Protein AF-A0A8S2Y7B5-F1 (afdb_monomer_lite)

InterPro domains:
  IPR000547 Clathrin, heavy chain/VPS, 7-fold repeat [PS50236] (1-105)
  IPR011990 Tetratricopeptide-like helical domain superfamily [G3DSA:1.25.40.10] (1-67)
  IPR0160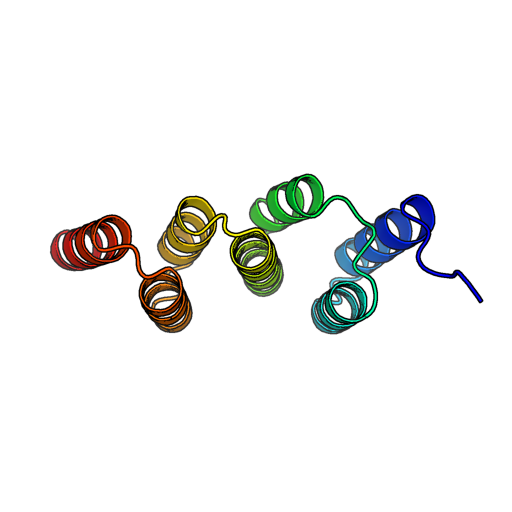24 Armadillo-type fold [SSF48371] (1-61)
  IPR055358 Clathrin heavy-chain repeat [PF00637] (4-104)

Sequence (105 aa):
QNINNKAINEALNNLLIEEEDYQGLRNSIDAYDNFDNISLAQRLEKHELIEFRRVGAYLYKGNNRWKQAVELTKKDRLYKDSMTYAAESRQVEIAEELIAWFLDE

Organism: NCBI:txid1234261

pLDDT: mean 82.18, std 6.67, range [43.53, 87.69]

Radius of gyration: 14.62 Å; chains: 1; bounding box: 37×26×37 Å

Structure (mmCIF, N/CA/C/O backbone):
data_AF-A0A8S2Y7B5-F1
#
_entry.id   AF-A0A8S2Y7B5-F1
#
loop_
_atom_site.group_PDB
_atom_site.id
_atom_site.type_symbol
_atom_site.label_atom_id
_atom_site.label_alt_id
_atom_site.label_comp_id
_atom_site.label_asym_id
_atom_site.label_entity_id
_atom_site.label_seq_id
_atom_site.pdbx_PDB_ins_code
_atom_site.Cartn_x
_atom_site.Cartn_y
_atom_site.Cartn_z
_atom_site.occupancy
_atom_site.B_iso_or_equiv
_atom_site.auth_seq_id
_atom_site.auth_comp_id
_atom_site.auth_asym_id
_atom_site.auth_atom_id
_atom_site.pdbx_PDB_model_num
ATOM 1 N N . GLN A 1 1 ? 19.814 -16.281 -15.653 1.00 43.53 1 GLN A N 1
ATOM 2 C CA . GLN A 1 1 ? 19.948 -14.872 -16.078 1.00 43.53 1 GLN A CA 1
ATOM 3 C C . GLN A 1 1 ? 19.555 -14.006 -14.890 1.00 43.53 1 GLN A C 1
ATOM 5 O O . GLN A 1 1 ? 18.428 -14.117 -14.433 1.00 43.53 1 GLN A O 1
ATOM 10 N N . ASN A 1 2 ? 20.491 -13.235 -14.331 1.00 49.91 2 ASN A N 1
ATOM 11 C CA . ASN A 1 2 ? 20.241 -12.340 -13.195 1.00 49.91 2 ASN A CA 1
ATOM 12 C C . ASN A 1 2 ? 19.627 -11.033 -13.731 1.00 49.91 2 ASN A C 1
ATOM 14 O O . ASN A 1 2 ? 20.335 -10.058 -13.962 1.00 49.91 2 ASN A O 1
ATOM 18 N N . ILE A 1 3 ? 18.327 -11.071 -14.046 1.00 57.09 3 ILE A N 1
ATOM 19 C CA . I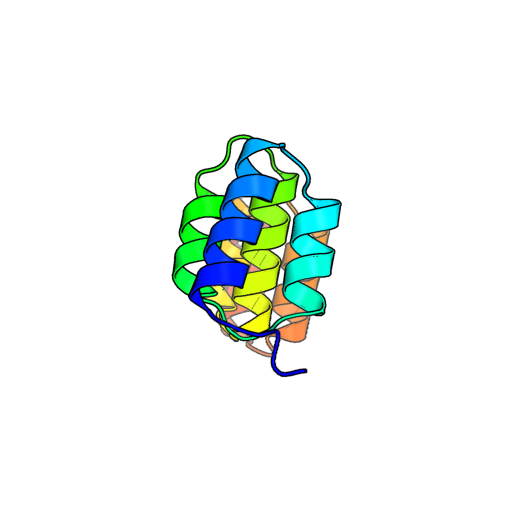LE A 1 3 ? 17.571 -9.957 -14.662 1.00 57.09 3 ILE A CA 1
ATOM 20 C C . ILE A 1 3 ? 17.067 -8.967 -13.597 1.00 57.09 3 ILE A C 1
ATOM 22 O O . ILE A 1 3 ? 16.689 -7.849 -13.918 1.00 57.09 3 ILE A O 1
ATOM 26 N N . ASN A 1 4 ? 17.137 -9.342 -12.318 1.00 61.44 4 ASN A N 1
ATOM 27 C CA . ASN A 1 4 ? 16.667 -8.554 -11.184 1.00 61.44 4 ASN A CA 1
ATOM 28 C C . ASN A 1 4 ? 17.651 -7.419 -10.831 1.00 61.44 4 ASN A C 1
ATOM 30 O O . ASN A 1 4 ? 18.246 -7.392 -9.754 1.00 61.44 4 ASN A O 1
ATOM 34 N N . ASN A 1 5 ? 17.916 -6.529 -11.787 1.00 77.06 5 ASN A N 1
ATOM 35 C CA . ASN A 1 5 ? 18.761 -5.358 -11.599 1.00 77.06 5 ASN A CA 1
ATOM 36 C C . ASN A 1 5 ? 17.891 -4.181 -11.154 1.00 77.06 5 ASN A C 1
ATOM 38 O O . ASN A 1 5 ? 16.977 -3.778 -11.872 1.00 77.06 5 ASN A O 1
ATOM 42 N N . LYS A 1 6 ? 18.234 -3.598 -10.004 1.00 77.88 6 LYS A N 1
ATOM 43 C CA . LYS A 1 6 ? 17.520 -2.475 -9.393 1.00 77.88 6 LYS A CA 1
ATOM 44 C C . LYS A 1 6 ? 17.209 -1.339 -10.364 1.00 77.88 6 LYS A C 1
ATOM 46 O O . LYS A 1 6 ? 16.072 -0.888 -10.416 1.00 77.88 6 LYS A O 1
ATOM 51 N N . ALA A 1 7 ? 18.182 -0.929 -11.177 1.00 78.56 7 ALA A N 1
ATOM 52 C CA . ALA A 1 7 ? 17.987 0.168 -12.125 1.00 78.56 7 ALA A CA 1
ATOM 53 C C . ALA A 1 7 ? 16.980 -0.178 -13.239 1.00 78.56 7 ALA A C 1
ATOM 55 O O . ALA A 1 7 ? 16.244 0.691 -13.697 1.00 78.56 7 ALA A O 1
ATOM 56 N N . ILE A 1 8 ? 16.936 -1.447 -13.663 1.00 82.31 8 ILE A N 1
ATOM 57 C CA . ILE A 1 8 ? 16.008 -1.920 -14.699 1.00 82.31 8 ILE A CA 1
ATOM 58 C C . ILE A 1 8 ? 14.593 -1.986 -14.129 1.00 82.31 8 ILE A C 1
ATOM 60 O O . ILE A 1 8 ? 13.671 -1.477 -14.754 1.00 82.31 8 ILE A O 1
ATOM 64 N N . ASN A 1 9 ? 14.431 -2.544 -12.928 1.00 81.56 9 ASN A N 1
ATOM 65 C CA . ASN A 1 9 ? 13.130 -2.634 -12.268 1.00 81.56 9 ASN A CA 1
ATOM 66 C C . ASN A 1 9 ? 12.564 -1.248 -11.938 1.00 81.56 9 ASN A C 1
ATOM 68 O O . ASN A 1 9 ? 11.381 -1.003 -12.137 1.00 81.56 9 ASN A O 1
ATOM 72 N N . GLU A 1 10 ? 13.398 -0.313 -11.475 1.00 82.19 10 GLU A N 1
ATOM 73 C CA . GLU A 1 10 ? 12.969 1.068 -11.225 1.00 82.19 10 GLU A CA 1
ATOM 74 C C . GLU A 1 10 ? 12.532 1.773 -12.512 1.00 82.19 10 GLU A C 1
ATOM 76 O O . GLU A 1 10 ? 11.481 2.412 -12.528 1.00 82.19 10 GLU A O 1
ATOM 81 N N . ALA A 1 11 ? 13.298 1.639 -13.598 1.00 83.50 11 ALA A N 1
ATOM 82 C CA . ALA A 1 11 ? 12.926 2.206 -14.892 1.00 83.50 11 ALA A CA 1
ATOM 83 C C . ALA A 1 11 ? 11.637 1.577 -15.445 1.00 83.50 11 ALA A C 1
ATOM 85 O O . ALA A 1 11 ? 10.769 2.300 -15.925 1.00 83.50 11 ALA A O 1
ATOM 86 N N . LEU A 1 12 ? 11.488 0.255 -15.322 1.00 84.12 12 LEU A N 1
ATOM 87 C CA . LEU A 1 12 ? 10.298 -0.478 -15.747 1.00 84.12 12 LEU A CA 1
ATOM 88 C C . LEU A 1 12 ? 9.063 -0.050 -14.950 1.00 84.12 12 LEU A C 1
ATOM 90 O O . LEU A 1 12 ? 8.037 0.275 -15.534 1.00 84.12 12 LEU A O 1
ATOM 94 N N . ASN A 1 13 ? 9.171 0.013 -13.624 1.00 82.62 13 ASN A N 1
ATOM 95 C CA . ASN A 1 13 ? 8.072 0.444 -12.766 1.00 82.62 13 ASN A CA 1
ATOM 96 C C . ASN A 1 13 ? 7.681 1.901 -13.050 1.00 82.62 13 ASN A C 1
ATOM 98 O O . ASN A 1 13 ? 6.497 2.218 -13.052 1.00 82.62 13 ASN A O 1
ATOM 102 N N . ASN A 1 14 ? 8.649 2.780 -13.331 1.00 84.06 14 ASN A N 1
ATOM 103 C CA . ASN A 1 14 ? 8.358 4.156 -13.734 1.00 84.06 14 ASN A CA 1
ATOM 104 C C . ASN A 1 14 ? 7.615 4.219 -15.075 1.00 84.06 14 ASN A C 1
ATOM 106 O O . ASN A 1 14 ? 6.645 4.964 -15.172 1.00 84.06 14 ASN A O 1
ATOM 110 N N . LEU A 1 15 ? 8.027 3.423 -16.066 1.00 86.19 15 LEU A N 1
ATOM 111 C CA . LEU A 1 15 ? 7.341 3.345 -17.357 1.00 86.19 15 LEU A CA 1
ATOM 112 C C . LEU A 1 15 ? 5.896 2.859 -17.185 1.00 86.19 15 LEU A C 1
ATOM 114 O O . LEU A 1 15 ? 4.980 3.480 -17.701 1.00 86.19 15 LEU A O 1
ATOM 118 N N . LEU A 1 16 ? 5.679 1.807 -16.390 1.00 84.88 16 LEU A N 1
ATOM 119 C CA . LEU A 1 16 ? 4.344 1.257 -16.122 1.00 84.88 16 LEU A CA 1
ATOM 120 C C . LEU A 1 16 ? 3.433 2.250 -15.384 1.00 84.88 16 LEU A C 1
ATOM 122 O O . LEU A 1 16 ? 2.223 2.247 -15.591 1.00 84.88 16 LEU A O 1
ATOM 126 N N . ILE A 1 17 ? 4.003 3.115 -14.537 1.00 84.19 17 ILE A N 1
ATOM 127 C CA . ILE A 1 17 ? 3.264 4.222 -13.912 1.00 84.19 17 ILE A CA 1
ATOM 128 C C . ILE A 1 17 ? 2.865 5.265 -14.964 1.00 84.19 17 ILE A C 1
ATOM 130 O O . ILE A 1 17 ? 1.726 5.718 -14.951 1.00 84.19 17 ILE A O 1
ATOM 134 N N . GLU A 1 18 ? 3.776 5.639 -15.867 1.00 83.94 18 GLU A N 1
ATOM 135 C CA . GLU A 1 18 ? 3.498 6.595 -16.952 1.00 83.94 18 GLU A CA 1
ATOM 136 C C . GLU A 1 18 ? 2.483 6.059 -17.972 1.00 83.94 18 GLU A C 1
ATOM 138 O O . GLU A 1 18 ? 1.672 6.823 -18.489 1.00 83.94 18 GLU A O 1
ATOM 143 N N . GLU A 1 19 ? 2.497 4.752 -18.233 1.00 86.94 19 GLU A N 1
ATOM 144 C CA . GLU A 1 19 ? 1.543 4.059 -19.109 1.00 86.94 19 GLU A CA 1
ATOM 145 C C . GLU A 1 19 ? 0.207 3.732 -18.419 1.00 86.94 19 GLU A C 1
ATOM 147 O O . GLU A 1 19 ? -0.693 3.174 -19.044 1.00 86.94 19 GLU A O 1
ATOM 152 N N . GLU A 1 20 ? 0.066 4.071 -17.135 1.00 83.25 20 GLU A N 1
ATOM 153 C CA . GLU A 1 20 ? -1.100 3.777 -16.296 1.00 83.25 20 GLU A CA 1
ATOM 154 C C . GLU A 1 20 ? -1.436 2.271 -16.153 1.00 83.25 20 GLU A C 1
ATOM 156 O O . GLU A 1 20 ? -2.539 1.894 -15.740 1.00 83.25 20 GLU A O 1
ATOM 161 N N . ASP A 1 21 ? -0.471 1.385 -16.419 1.00 87.69 21 ASP A N 1
ATOM 162 C CA . ASP A 1 21 ? -0.639 -0.067 -16.320 1.00 87.69 21 ASP A CA 1
ATOM 163 C C . ASP A 1 21 ? -0.365 -0.586 -14.898 1.00 87.69 21 ASP A C 1
ATOM 165 O O . ASP A 1 21 ? 0.717 -1.069 -14.542 1.00 87.69 21 ASP A O 1
ATOM 169 N N . TYR A 1 22 ? -1.401 -0.533 -14.061 1.00 83.81 22 TYR A N 1
ATOM 170 C CA . TYR A 1 22 ? -1.365 -1.069 -12.699 1.00 83.81 22 TYR A CA 1
ATOM 171 C C . TYR A 1 22 ? -1.226 -2.604 -12.646 1.00 83.81 22 TYR A C 1
ATOM 173 O O . TYR A 1 22 ? -0.707 -3.136 -11.659 1.00 83.81 22 TYR A O 1
ATOM 181 N N . GLN A 1 23 ? -1.681 -3.335 -13.673 1.00 84.75 23 GLN A N 1
ATOM 182 C CA . GLN A 1 23 ? -1.597 -4.801 -13.706 1.00 84.75 23 GLN A CA 1
ATOM 183 C C . GLN A 1 23 ? -0.170 -5.241 -14.014 1.00 84.75 23 GLN A C 1
ATOM 185 O O . GLN A 1 23 ? 0.380 -6.093 -13.310 1.00 84.75 23 GLN A O 1
ATOM 190 N N . GLY A 1 24 ? 0.440 -4.618 -15.024 1.00 84.56 24 GLY A N 1
ATOM 191 C CA . GLY A 1 24 ? 1.850 -4.776 -15.349 1.00 84.56 24 GLY A CA 1
ATOM 192 C C . GLY A 1 24 ? 2.733 -4.415 -14.162 1.00 84.56 24 GLY A C 1
ATOM 193 O O . GLY A 1 24 ? 3.619 -5.193 -13.806 1.00 84.56 24 GLY A O 1
ATOM 194 N N . LEU A 1 25 ? 2.438 -3.303 -13.476 1.00 84.50 25 LEU A N 1
ATOM 195 C CA . LEU A 1 25 ? 3.185 -2.889 -12.286 1.00 84.50 25 LEU A CA 1
ATOM 196 C C . LEU A 1 25 ? 3.114 -3.938 -11.171 1.00 84.50 25 LEU A C 1
ATOM 198 O O . LEU A 1 25 ? 4.143 -4.303 -10.604 1.00 84.50 25 LEU A O 1
ATOM 202 N N . ARG A 1 26 ? 1.923 -4.466 -10.871 1.00 83.88 26 ARG A N 1
ATOM 203 C CA . ARG A 1 26 ? 1.762 -5.500 -9.842 1.00 83.88 26 ARG A CA 1
ATOM 204 C C . ARG A 1 26 ? 2.507 -6.787 -10.195 1.00 83.88 26 ARG A C 1
ATOM 206 O O . ARG A 1 26 ? 3.214 -7.324 -9.349 1.00 83.88 26 ARG A O 1
ATOM 213 N N . ASN A 1 27 ? 2.393 -7.244 -11.440 1.00 85.25 27 ASN A N 1
ATOM 214 C CA . ASN A 1 27 ? 3.099 -8.436 -11.907 1.00 85.25 27 ASN A CA 1
ATOM 215 C C . ASN A 1 27 ? 4.622 -8.241 -11.875 1.00 85.25 27 ASN A C 1
ATOM 217 O O . ASN A 1 27 ? 5.343 -9.160 -11.501 1.00 85.25 27 ASN A O 1
ATOM 221 N N . SER A 1 28 ? 5.104 -7.047 -12.235 1.00 81.62 28 SER A N 1
ATOM 222 C CA . SER A 1 28 ? 6.519 -6.670 -12.153 1.00 81.62 28 SER A CA 1
ATOM 223 C C . SER A 1 28 ? 7.025 -6.737 -10.709 1.00 81.62 28 SER A C 1
ATOM 225 O O . SER A 1 28 ? 8.039 -7.376 -10.442 1.00 81.62 28 SER A O 1
ATOM 227 N N . ILE A 1 29 ? 6.277 -6.159 -9.765 1.00 82.25 29 ILE A N 1
ATOM 228 C CA . ILE A 1 29 ? 6.594 -6.173 -8.329 1.00 82.25 29 ILE A CA 1
ATOM 229 C C . ILE A 1 29 ? 6.601 -7.598 -7.753 1.00 82.25 29 ILE A C 1
ATOM 231 O O . ILE A 1 29 ? 7.502 -7.944 -6.995 1.00 82.25 29 ILE A O 1
ATOM 235 N N . ASP A 1 30 ? 5.607 -8.423 -8.095 1.00 81.75 30 ASP A N 1
ATOM 236 C CA . ASP A 1 30 ? 5.518 -9.802 -7.599 1.00 81.75 30 ASP A CA 1
ATOM 237 C C . ASP A 1 30 ? 6.605 -10.708 -8.231 1.00 81.75 30 ASP A C 1
ATOM 239 O O . ASP A 1 30 ? 7.034 -11.683 -7.612 1.00 81.75 30 ASP A O 1
ATOM 243 N N . ALA A 1 31 ? 7.073 -10.398 -9.448 1.00 81.75 31 ALA A N 1
ATOM 244 C CA . ALA A 1 31 ? 8.114 -11.157 -10.149 1.00 81.75 31 ALA A CA 1
ATOM 245 C C . ALA A 1 31 ? 9.552 -10.740 -9.785 1.00 81.75 31 ALA A C 1
ATOM 247 O O . ALA A 1 31 ? 10.461 -11.574 -9.849 1.00 81.75 31 ALA A O 1
ATOM 248 N N . TYR A 1 32 ? 9.774 -9.472 -9.428 1.00 79.75 32 TYR A N 1
ATOM 249 C CA . TYR A 1 32 ? 11.097 -8.897 -9.183 1.00 79.75 32 TYR A CA 1
ATOM 250 C C . TYR A 1 32 ? 11.127 -8.139 -7.855 1.00 79.75 32 TYR A C 1
ATOM 252 O O . TYR A 1 32 ? 10.515 -7.090 -7.736 1.00 79.75 32 TYR A O 1
ATOM 260 N N . ASP A 1 33 ? 11.900 -8.609 -6.876 1.00 76.50 33 ASP A N 1
ATOM 261 C CA . ASP A 1 33 ? 11.985 -8.024 -5.526 1.00 76.50 33 ASP A CA 1
ATOM 262 C C . ASP A 1 33 ? 13.127 -6.998 -5.336 1.00 76.50 33 ASP A C 1
ATOM 264 O O . ASP A 1 33 ? 13.194 -6.324 -4.304 1.00 76.50 33 ASP A O 1
ATOM 268 N N . ASN A 1 34 ? 14.028 -6.832 -6.315 1.00 80.19 34 ASN A N 1
ATOM 269 C CA . ASN A 1 34 ? 15.179 -5.930 -6.197 1.00 80.19 34 ASN A CA 1
ATOM 270 C C . ASN A 1 34 ? 14.835 -4.527 -6.708 1.00 80.19 34 ASN A C 1
ATOM 272 O O . ASN A 1 34 ? 15.235 -4.144 -7.805 1.00 80.19 34 ASN A O 1
ATOM 276 N N . PHE A 1 35 ? 14.076 -3.757 -5.933 1.00 81.75 35 PHE A N 1
ATOM 277 C CA . PHE A 1 35 ? 13.798 -2.340 -6.190 1.00 81.75 35 PHE A CA 1
ATOM 278 C C . PHE A 1 35 ? 13.507 -1.597 -4.878 1.00 81.75 35 PHE A C 1
ATOM 280 O O . PHE A 1 35 ? 13.347 -2.203 -3.815 1.00 81.75 35 PHE A O 1
ATOM 287 N N . ASP A 1 36 ? 13.463 -0.264 -4.921 1.00 83.31 36 ASP A N 1
ATOM 288 C CA . ASP A 1 36 ? 13.120 0.526 -3.738 1.00 83.31 36 ASP A CA 1
ATOM 289 C C . ASP A 1 36 ? 11.601 0.574 -3.496 1.00 83.31 36 ASP A C 1
ATOM 291 O O . ASP A 1 36 ? 10.884 1.453 -3.979 1.00 83.31 36 ASP A O 1
ATOM 295 N N . ASN A 1 37 ? 11.122 -0.390 -2.707 1.00 82.25 37 ASN A N 1
ATOM 296 C CA . ASN A 1 37 ? 9.725 -0.520 -2.293 1.00 82.25 37 ASN A CA 1
ATOM 297 C C . ASN A 1 37 ? 9.167 0.743 -1.619 1.00 82.25 37 ASN A C 1
ATOM 299 O O . ASN A 1 37 ? 8.004 1.084 -1.823 1.00 82.25 37 ASN A O 1
ATOM 303 N N . ILE A 1 38 ? 9.977 1.441 -0.815 1.00 83.44 38 ILE A N 1
ATOM 304 C CA . ILE A 1 38 ? 9.515 2.610 -0.055 1.00 83.44 38 ILE A CA 1
ATOM 305 C C . ILE A 1 38 ? 9.370 3.805 -0.989 1.00 83.44 38 ILE A C 1
ATOM 307 O O . ILE A 1 38 ? 8.329 4.461 -0.984 1.00 83.44 38 ILE A O 1
ATOM 311 N N . SER A 1 39 ? 10.392 4.067 -1.803 1.00 85.50 39 SER A N 1
ATOM 312 C CA . SER A 1 39 ? 10.361 5.170 -2.765 1.00 85.50 39 SER A CA 1
ATOM 313 C C . SER A 1 39 ? 9.237 4.986 -3.790 1.00 85.50 39 SER A C 1
ATOM 315 O O . SER A 1 39 ? 8.533 5.945 -4.115 1.00 85.50 39 SER A O 1
ATOM 317 N N . LEU A 1 40 ? 9.006 3.748 -4.245 1.00 84.19 40 LEU A N 1
ATOM 318 C CA . LEU A 1 40 ? 7.900 3.427 -5.146 1.00 84.19 40 LEU A CA 1
ATOM 319 C C . LEU A 1 40 ? 6.539 3.648 -4.471 1.00 84.19 40 LEU A C 1
ATOM 321 O O . LEU A 1 40 ? 5.691 4.338 -5.033 1.00 84.19 40 LEU A O 1
ATOM 325 N N . ALA A 1 41 ? 6.339 3.148 -3.247 1.00 85.12 41 ALA A N 1
ATOM 326 C CA . ALA A 1 41 ? 5.084 3.322 -2.515 1.00 85.12 41 ALA A CA 1
ATOM 327 C C . ALA A 1 41 ? 4.744 4.803 -2.259 1.00 85.12 41 ALA A C 1
ATOM 329 O O . ALA A 1 41 ? 3.602 5.212 -2.462 1.00 85.12 41 ALA A O 1
ATOM 330 N N . GLN A 1 42 ? 5.732 5.631 -1.900 1.00 85.62 42 GLN A N 1
ATOM 331 C CA . GLN A 1 42 ? 5.547 7.080 -1.726 1.00 85.62 42 GLN A CA 1
ATOM 332 C C . GLN A 1 42 ? 5.154 7.797 -3.022 1.00 85.62 42 GLN A C 1
ATOM 334 O O . GLN A 1 42 ? 4.415 8.784 -2.993 1.00 85.62 42 GLN A O 1
ATOM 339 N N . ARG A 1 43 ? 5.665 7.331 -4.168 1.00 84.75 43 ARG A N 1
ATOM 340 C CA . ARG A 1 43 ? 5.303 7.879 -5.479 1.00 84.75 43 ARG A CA 1
ATOM 341 C C . ARG A 1 43 ? 3.875 7.489 -5.853 1.00 84.75 43 ARG A C 1
ATOM 343 O O . ARG A 1 43 ? 3.110 8.346 -6.285 1.00 84.75 43 ARG A O 1
ATOM 350 N N . LEU A 1 44 ? 3.514 6.229 -5.618 1.00 83.69 44 LEU A N 1
ATOM 351 C CA . LEU A 1 44 ? 2.178 5.696 -5.878 1.00 83.69 44 LEU A CA 1
ATOM 352 C C . LEU A 1 44 ? 1.103 6.341 -5.000 1.00 83.69 44 LEU A C 1
ATOM 354 O O . LEU A 1 44 ? 0.021 6.629 -5.493 1.00 83.69 44 LEU A O 1
ATOM 358 N N . GLU A 1 45 ? 1.407 6.646 -3.737 1.00 80.75 45 GLU A N 1
ATOM 359 C CA . GLU A 1 45 ? 0.501 7.349 -2.815 1.00 80.75 45 GLU A CA 1
ATOM 360 C C . GLU A 1 45 ? 0.045 8.725 -3.337 1.00 80.75 45 GLU A C 1
ATOM 362 O O . GLU A 1 45 ? -1.063 9.172 -3.035 1.00 80.75 45 GLU A O 1
ATOM 367 N N . LYS A 1 46 ? 0.883 9.404 -4.129 1.00 82.12 46 LYS A N 1
ATOM 368 C CA . LYS A 1 46 ? 0.571 10.718 -4.715 1.00 82.12 46 LYS A CA 1
ATOM 369 C C . LYS A 1 46 ? -0.188 10.628 -6.039 1.00 82.12 46 LYS A C 1
ATOM 371 O O . LYS A 1 46 ? -0.562 11.667 -6.574 1.00 82.12 46 LYS A O 1
ATOM 376 N N . HIS A 1 47 ? -0.391 9.426 -6.574 1.00 83.38 47 HIS A N 1
ATOM 377 C CA . HIS A 1 47 ? -1.047 9.242 -7.861 1.00 83.38 47 HIS A CA 1
ATOM 378 C C . HIS A 1 47 ? -2.559 9.495 -7.758 1.00 83.38 47 HIS A C 1
ATOM 380 O O . HIS A 1 47 ? -3.193 9.182 -6.744 1.00 83.38 47 HIS A O 1
ATOM 386 N N . GLU A 1 48 ? -3.152 10.054 -8.814 1.00 79.62 48 GLU A N 1
ATOM 387 C CA . GLU A 1 48 ? -4.579 10.408 -8.836 1.00 79.62 48 GLU A CA 1
ATOM 388 C C . GLU A 1 48 ? -5.479 9.160 -8.856 1.00 79.62 48 GLU A C 1
ATOM 390 O O . GLU A 1 48 ? -6.515 9.119 -8.186 1.00 79.62 48 GLU A O 1
ATOM 395 N N . LEU A 1 49 ? -5.031 8.109 -9.547 1.00 83.75 49 LEU A N 1
ATOM 396 C CA . LEU A 1 49 ? -5.708 6.814 -9.645 1.00 83.75 49 LEU A CA 1
ATOM 397 C C . LEU A 1 49 ? -5.621 5.996 -8.347 1.00 83.75 49 LEU A C 1
ATOM 399 O O . LEU A 1 49 ? -4.538 5.715 -7.829 1.00 83.75 49 LEU A O 1
ATOM 403 N N . ILE A 1 50 ? -6.781 5.525 -7.886 1.00 83.00 50 ILE A N 1
ATOM 404 C CA . ILE A 1 50 ? -6.927 4.700 -6.675 1.00 83.00 50 ILE A CA 1
ATOM 405 C C . ILE A 1 50 ? -6.203 3.352 -6.825 1.00 83.00 50 ILE A C 1
ATOM 407 O O . ILE A 1 50 ? -5.610 2.871 -5.865 1.00 83.00 50 ILE A O 1
ATOM 411 N N . GLU A 1 51 ? -6.186 2.757 -8.023 1.00 82.69 51 GLU A N 1
ATOM 412 C CA . GLU A 1 51 ? -5.523 1.463 -8.258 1.00 82.69 51 GLU A CA 1
ATOM 413 C C . GLU A 1 51 ? -4.011 1.524 -7.987 1.00 82.69 51 GLU A C 1
ATOM 415 O O . GLU A 1 51 ? -3.453 0.620 -7.365 1.00 82.69 51 GLU A O 1
ATOM 420 N N . PHE A 1 52 ? -3.343 2.624 -8.348 1.00 84.56 52 PHE A N 1
ATOM 421 C CA . PHE A 1 52 ? -1.930 2.816 -8.015 1.00 84.56 52 PHE A CA 1
ATOM 422 C C . PHE A 1 52 ? -1.717 3.002 -6.514 1.00 84.56 52 PHE A C 1
ATOM 424 O O . PHE A 1 52 ? -0.813 2.384 -5.950 1.00 84.56 52 PHE A O 1
ATOM 431 N N . ARG A 1 53 ? -2.581 3.768 -5.834 1.00 84.31 53 ARG A N 1
ATOM 432 C CA . ARG A 1 53 ? -2.525 3.896 -4.367 1.00 84.31 53 ARG A CA 1
ATOM 433 C C . ARG A 1 53 ? -2.751 2.554 -3.668 1.00 84.31 53 ARG A C 1
ATOM 435 O O . ARG A 1 53 ? -2.062 2.241 -2.697 1.00 84.31 53 ARG A O 1
ATOM 442 N N . ARG A 1 54 ? -3.609 1.697 -4.224 1.00 84.50 54 ARG A N 1
ATOM 443 C CA . ARG A 1 54 ? -3.817 0.318 -3.763 1.00 84.50 54 ARG A CA 1
ATOM 444 C C . ARG A 1 54 ? -2.555 -0.539 -3.893 1.00 84.50 54 ARG A C 1
ATOM 446 O O . ARG A 1 54 ? -2.206 -1.241 -2.943 1.00 84.50 54 ARG A O 1
ATOM 453 N N . VAL A 1 55 ? -1.838 -0.449 -5.018 1.00 85.69 55 VAL A N 1
ATOM 454 C CA . VAL A 1 55 ? -0.519 -1.094 -5.190 1.00 85.69 55 VAL A CA 1
ATOM 455 C C . VAL A 1 55 ? 0.501 -0.522 -4.196 1.00 85.69 55 VAL A C 1
ATOM 457 O O . VAL A 1 55 ? 1.261 -1.279 -3.597 1.00 85.69 55 VAL A O 1
ATOM 460 N N . GLY A 1 56 ? 0.469 0.787 -3.929 1.00 86.25 56 GLY A N 1
ATOM 461 C CA . GLY A 1 56 ? 1.281 1.426 -2.888 1.00 86.25 56 GLY A CA 1
ATOM 462 C C . GLY A 1 56 ? 1.025 0.851 -1.489 1.00 86.25 56 GLY A C 1
ATOM 463 O O . GLY A 1 56 ? 1.968 0.519 -0.771 1.00 86.25 56 GLY A O 1
ATOM 464 N N . ALA A 1 57 ? -0.242 0.644 -1.117 1.00 86.12 57 ALA A N 1
ATOM 465 C CA . ALA A 1 57 ? -0.598 0.007 0.151 1.00 86.12 57 ALA A CA 1
ATOM 466 C C . ALA A 1 57 ? -0.122 -1.457 0.214 1.00 86.12 57 ALA A C 1
ATOM 468 O O . ALA A 1 57 ? 0.364 -1.903 1.254 1.00 86.12 57 ALA A O 1
ATOM 469 N N . TYR A 1 58 ? -0.203 -2.188 -0.904 1.00 85.19 58 TYR A N 1
ATOM 470 C CA . TYR A 1 58 ? 0.313 -3.556 -1.017 1.00 85.19 58 TYR A CA 1
ATOM 471 C C . TYR A 1 58 ? 1.838 -3.620 -0.829 1.00 85.19 58 TYR A C 1
ATOM 473 O O . TYR A 1 58 ? 2.326 -4.479 -0.094 1.00 85.19 58 TYR A O 1
ATOM 481 N N . LEU A 1 59 ? 2.586 -2.669 -1.399 1.00 85.56 59 LEU A N 1
ATOM 482 C CA . LEU A 1 59 ? 4.032 -2.537 -1.177 1.00 85.56 59 LEU A CA 1
ATOM 483 C C . LEU A 1 59 ? 4.366 -2.260 0.293 1.00 85.56 59 LEU A C 1
ATOM 485 O O . LEU A 1 59 ? 5.261 -2.890 0.861 1.00 85.56 59 LEU A O 1
ATOM 489 N N . TYR A 1 60 ? 3.629 -1.352 0.942 1.00 86.75 60 TYR A N 1
ATOM 490 C CA . TYR A 1 60 ? 3.811 -1.086 2.370 1.00 86.75 60 TYR A CA 1
ATOM 491 C C . TYR A 1 60 ? 3.527 -2.326 3.223 1.00 86.75 60 TYR A C 1
ATOM 493 O O . TYR A 1 60 ? 4.313 -2.632 4.123 1.00 86.75 60 TYR A O 1
ATOM 501 N N . LYS A 1 61 ? 2.466 -3.078 2.905 1.00 83.00 61 LYS A N 1
ATOM 502 C CA . LYS A 1 61 ? 2.167 -4.376 3.525 1.00 83.00 61 LYS A CA 1
ATOM 503 C C . LYS A 1 61 ? 3.336 -5.355 3.363 1.00 83.00 61 LYS A C 1
ATOM 505 O O . LYS A 1 61 ? 3.794 -5.910 4.359 1.00 83.00 61 LYS A O 1
ATOM 510 N N . GLY A 1 62 ? 3.854 -5.533 2.144 1.00 81.12 62 GLY A N 1
ATOM 511 C CA . GLY A 1 62 ? 4.972 -6.444 1.865 1.00 81.12 62 GLY A CA 1
ATOM 512 C C . GLY A 1 62 ? 6.237 -6.116 2.666 1.00 81.12 62 GLY A C 1
ATOM 513 O O . GLY A 1 62 ? 6.974 -7.013 3.065 1.00 81.12 62 GLY A O 1
ATOM 514 N N . ASN A 1 63 ? 6.444 -4.838 2.991 1.00 82.38 63 ASN A N 1
ATOM 515 C CA . ASN A 1 63 ? 7.583 -4.364 3.775 1.00 82.38 63 ASN A CA 1
ATOM 516 C C . ASN A 1 63 ? 7.305 -4.259 5.294 1.00 82.38 63 ASN A C 1
ATOM 518 O O . ASN A 1 63 ? 7.999 -3.526 6.001 1.00 82.38 63 ASN A O 1
ATOM 522 N N . ASN A 1 64 ? 6.271 -4.938 5.811 1.00 82.44 64 ASN A N 1
ATOM 523 C CA . ASN A 1 64 ? 5.826 -4.876 7.215 1.00 82.44 64 ASN A CA 1
ATOM 524 C C . ASN A 1 64 ? 5.464 -3.462 7.722 1.00 82.44 64 ASN A C 1
ATOM 526 O O . ASN A 1 64 ? 5.421 -3.211 8.930 1.00 82.44 64 ASN A O 1
ATOM 530 N N . ARG A 1 65 ? 5.177 -2.515 6.822 1.00 84.00 65 ARG A N 1
ATOM 531 C CA . ARG A 1 65 ? 4.785 -1.138 7.155 1.00 84.00 65 ARG A CA 1
ATOM 532 C C . ARG A 1 65 ? 3.270 -1.002 7.250 1.00 84.00 65 ARG A C 1
ATOM 534 O O . ARG A 1 65 ? 2.635 -0.240 6.525 1.00 84.00 65 ARG A O 1
ATOM 541 N N . TRP A 1 66 ? 2.700 -1.731 8.199 1.00 86.31 66 TRP A N 1
ATOM 542 C CA . TRP A 1 66 ? 1.255 -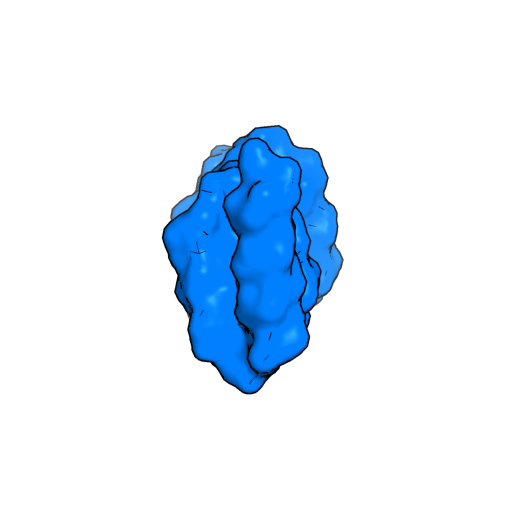1.837 8.399 1.00 86.31 66 TRP A CA 1
ATOM 543 C C . TRP A 1 66 ? 0.574 -0.497 8.697 1.00 86.31 66 TRP A C 1
ATOM 545 O O . TRP A 1 66 ? -0.483 -0.228 8.140 1.00 86.31 66 TRP A O 1
ATOM 555 N N . LYS A 1 67 ? 1.204 0.374 9.500 1.00 84.31 67 LYS A N 1
ATOM 556 C CA . LYS A 1 67 ? 0.658 1.704 9.834 1.00 84.31 67 LYS A CA 1
ATOM 557 C C . LYS A 1 67 ? 0.416 2.556 8.583 1.00 84.31 67 LYS A C 1
ATOM 559 O O . LYS A 1 67 ? -0.688 3.045 8.385 1.00 84.31 67 LYS A O 1
ATOM 564 N N . GLN A 1 68 ? 1.413 2.638 7.697 1.00 84.12 68 GLN A N 1
ATOM 565 C CA . GLN 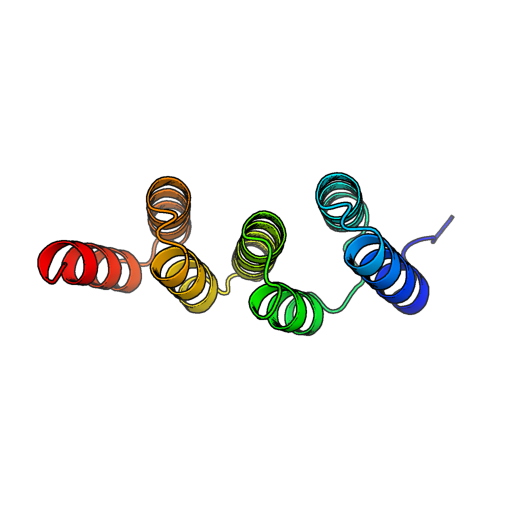A 1 68 ? 1.306 3.403 6.448 1.00 84.12 68 GLN A CA 1
ATOM 566 C C . GLN A 1 68 ? 0.303 2.773 5.474 1.00 84.12 68 GLN A C 1
ATOM 568 O O . GLN A 1 68 ? -0.463 3.485 4.833 1.00 84.12 68 GLN A O 1
ATOM 573 N N . ALA A 1 69 ? 0.272 1.438 5.382 1.00 84.12 69 ALA A N 1
ATOM 574 C CA . ALA A 1 69 ? -0.703 0.737 4.548 1.00 84.12 69 ALA A CA 1
ATOM 575 C C . ALA A 1 69 ? -2.145 1.024 5.000 1.00 84.12 69 ALA A C 1
ATOM 577 O O . ALA A 1 69 ? -3.002 1.336 4.174 1.00 84.12 69 ALA A O 1
ATOM 578 N N . VAL A 1 70 ? -2.409 0.962 6.310 1.00 85.06 70 VAL A N 1
ATOM 579 C CA . VAL A 1 70 ? -3.736 1.236 6.874 1.00 85.06 70 VAL A CA 1
ATOM 580 C C . VAL A 1 70 ? -4.114 2.705 6.698 1.00 85.06 70 VAL A C 1
ATOM 582 O O . VAL A 1 70 ? -5.215 2.977 6.230 1.00 85.06 70 VAL A O 1
ATOM 585 N N . GLU A 1 71 ? -3.209 3.645 6.962 1.00 85.31 71 GLU A N 1
ATOM 586 C CA . GLU A 1 71 ? -3.446 5.081 6.759 1.00 85.31 71 GLU A CA 1
ATOM 587 C C . GLU A 1 71 ? -3.796 5.420 5.300 1.00 85.31 71 GLU A C 1
ATOM 589 O O . GLU A 1 71 ? -4.766 6.138 5.041 1.00 85.31 71 GLU A O 1
ATOM 594 N N . LEU A 1 72 ? -3.093 4.816 4.335 1.00 83.44 72 LEU A N 1
ATOM 595 C CA . LEU A 1 72 ? -3.397 4.986 2.914 1.00 83.44 72 LEU A CA 1
ATOM 596 C C . LEU A 1 72 ? -4.784 4.425 2.561 1.00 83.44 72 LEU A C 1
ATOM 598 O O . LEU A 1 72 ? -5.580 5.096 1.906 1.00 83.44 72 LEU A O 1
ATOM 602 N N . THR A 1 73 ? -5.127 3.233 3.065 1.00 82.31 73 THR A N 1
ATOM 603 C CA . THR A 1 73 ? -6.470 2.659 2.850 1.00 82.31 73 THR A CA 1
ATOM 604 C C . THR A 1 73 ? -7.591 3.437 3.541 1.00 82.31 73 THR A C 1
ATOM 606 O O . THR A 1 73 ? -8.696 3.474 2.999 1.00 82.31 73 THR A O 1
ATOM 609 N N . LYS A 1 74 ? -7.329 4.079 4.693 1.00 83.62 74 LYS A N 1
ATOM 610 C CA . LYS A 1 74 ? -8.275 4.985 5.369 1.00 83.62 74 LYS A CA 1
ATOM 611 C C . LYS A 1 74 ? -8.568 6.191 4.473 1.00 83.62 74 LYS A C 1
ATOM 613 O O . LYS A 1 74 ? -9.730 6.486 4.203 1.00 83.62 74 LYS A O 1
ATOM 618 N N . LYS A 1 75 ? -7.520 6.823 3.930 1.00 82.56 75 LYS A N 1
ATOM 619 C CA . LYS A 1 75 ? -7.628 7.967 3.007 1.00 82.56 75 LYS A CA 1
ATOM 620 C C . LYS A 1 75 ? -8.423 7.630 1.744 1.00 82.56 75 LYS A C 1
ATOM 622 O O . LYS A 1 75 ? -9.236 8.433 1.296 1.00 82.56 75 LYS A O 1
ATOM 627 N N . ASP A 1 76 ? -8.222 6.428 1.211 1.00 81.56 76 ASP A N 1
ATOM 628 C CA . ASP A 1 76 ? -8.918 5.941 0.016 1.00 81.56 76 ASP A CA 1
ATOM 629 C C . ASP A 1 76 ? -10.286 5.311 0.294 1.00 81.56 76 ASP A C 1
ATOM 631 O O . ASP A 1 76 ? -10.967 4.885 -0.640 1.00 81.56 76 ASP A O 1
ATOM 635 N N . ARG A 1 77 ? -10.707 5.244 1.567 1.00 80.69 77 ARG A N 1
ATOM 636 C CA . ARG A 1 77 ? -11.938 4.568 2.014 1.00 80.69 77 ARG A CA 1
ATOM 637 C C . ARG A 1 77 ? -12.034 3.119 1.516 1.00 80.69 77 ARG A C 1
ATOM 639 O O . ARG A 1 77 ? -13.115 2.577 1.280 1.00 80.69 77 ARG A O 1
ATOM 646 N N . LEU A 1 78 ? -10.886 2.455 1.382 1.00 81.31 78 LEU A N 1
ATOM 647 C CA . LEU A 1 78 ? -10.770 1.052 0.988 1.00 81.31 78 LEU A CA 1
ATOM 648 C C . LEU A 1 78 ? -10.979 0.151 2.209 1.00 81.31 78 LEU A C 1
ATOM 650 O O . LEU A 1 78 ? -10.061 -0.509 2.693 1.00 81.31 78 LEU A O 1
ATOM 654 N N . TYR A 1 79 ? -12.214 0.108 2.712 1.00 81.31 79 TYR A N 1
ATOM 655 C CA . TYR A 1 79 ? -12.558 -0.581 3.960 1.00 81.31 79 TYR A CA 1
ATOM 656 C C . TYR A 1 79 ? -12.188 -2.073 3.960 1.00 81.31 79 TYR A C 1
ATOM 658 O O . TYR A 1 79 ? -11.670 -2.583 4.950 1.00 81.31 79 TYR A O 1
ATOM 666 N N . LYS A 1 80 ? -12.406 -2.774 2.838 1.00 83.19 80 LYS A N 1
ATOM 667 C CA . LYS A 1 80 ? -12.094 -4.210 2.707 1.00 83.19 80 LYS A CA 1
ATOM 668 C C . LYS A 1 80 ? -10.599 -4.493 2.847 1.00 83.19 80 LYS A C 1
ATOM 670 O O . LYS A 1 80 ? -10.206 -5.405 3.577 1.00 83.19 80 LYS A O 1
ATOM 675 N N . ASP A 1 81 ? -9.778 -3.710 2.155 1.00 83.69 81 ASP A N 1
ATOM 676 C CA . ASP A 1 81 ? -8.327 -3.881 2.189 1.00 83.69 81 ASP A CA 1
ATOM 677 C C . ASP A 1 81 ? -7.783 -3.451 3.555 1.00 83.69 81 ASP A C 1
ATOM 679 O O . ASP A 1 81 ? -6.986 -4.175 4.141 1.00 83.69 81 ASP A O 1
ATOM 683 N N . SER A 1 82 ? -8.297 -2.351 4.119 1.00 82.06 82 SER A N 1
ATOM 684 C CA . SER A 1 82 ? -7.921 -1.865 5.450 1.00 82.06 82 SER A CA 1
ATOM 685 C C . SER A 1 82 ? -8.154 -2.911 6.544 1.00 82.06 82 SER A C 1
ATOM 687 O O . SER A 1 82 ? -7.254 -3.200 7.332 1.00 82.06 82 SER A O 1
ATOM 689 N N . MET A 1 83 ? -9.326 -3.558 6.547 1.00 84.62 83 MET A N 1
ATOM 690 C CA . MET A 1 83 ? -9.634 -4.643 7.488 1.00 84.62 83 MET A CA 1
ATOM 691 C C . MET A 1 83 ? -8.719 -5.855 7.293 1.00 84.62 83 MET A C 1
ATOM 693 O O . MET A 1 83 ? -8.262 -6.446 8.271 1.00 84.62 83 MET A O 1
ATOM 697 N N . THR A 1 84 ? -8.420 -6.210 6.041 1.00 85.62 84 THR A N 1
ATOM 698 C CA . THR A 1 84 ? -7.510 -7.321 5.728 1.00 85.62 84 THR A CA 1
ATOM 699 C C . THR A 1 84 ? -6.097 -7.015 6.224 1.00 85.62 84 THR A C 1
ATOM 701 O O . THR A 1 84 ? -5.473 -7.857 6.864 1.00 85.62 84 THR A O 1
ATOM 704 N N . TYR A 1 85 ? -5.606 -5.793 6.008 1.00 84.62 85 TYR A N 1
ATOM 705 C CA . TYR A 1 85 ? -4.281 -5.362 6.457 1.00 84.62 85 TYR A CA 1
ATOM 706 C C . TYR A 1 85 ? -4.191 -5.264 7.977 1.00 84.62 85 TYR A C 1
ATOM 708 O O . TYR A 1 85 ? -3.197 -5.704 8.548 1.00 84.62 85 TYR A O 1
ATOM 716 N N . ALA A 1 86 ? -5.230 -4.763 8.650 1.00 85.69 86 ALA A N 1
ATOM 717 C CA . ALA A 1 86 ? -5.289 -4.763 10.108 1.00 85.69 86 ALA A CA 1
ATOM 718 C C . ALA A 1 86 ? -5.257 -6.198 10.662 1.00 85.69 86 ALA A C 1
ATOM 720 O O . ALA A 1 86 ? -4.457 -6.488 11.552 1.00 85.69 86 ALA A O 1
ATOM 721 N N . ALA A 1 87 ? -6.037 -7.119 10.084 1.00 85.19 87 ALA A N 1
ATOM 722 C CA . ALA A 1 87 ? -6.046 -8.526 10.485 1.00 85.19 87 ALA A CA 1
ATOM 723 C C . ALA A 1 87 ? -4.688 -9.218 10.256 1.00 85.19 87 ALA A C 1
ATOM 725 O O . ALA A 1 87 ? -4.200 -9.940 11.127 1.00 85.19 87 ALA A O 1
ATOM 726 N N . GLU A 1 88 ? -4.047 -8.977 9.111 1.00 85.38 88 GLU A N 1
ATOM 727 C CA . GLU A 1 88 ? -2.736 -9.548 8.790 1.00 85.38 88 GLU A CA 1
ATOM 728 C C . GLU A 1 88 ? -1.591 -8.943 9.609 1.00 85.38 88 GLU A C 1
ATOM 730 O O . GLU A 1 88 ? -0.631 -9.650 9.919 1.00 85.38 88 GLU A O 1
ATOM 735 N N . SER A 1 89 ? -1.702 -7.671 10.007 1.00 82.69 89 SER A N 1
ATOM 736 C CA . SER A 1 89 ? -0.678 -6.982 10.801 1.00 82.69 89 SER A CA 1
ATOM 737 C C . SER A 1 89 ? -0.450 -7.618 12.173 1.00 82.69 89 SER A C 1
ATOM 739 O O . SER A 1 89 ? 0.627 -7.457 12.749 1.00 82.69 89 SER A O 1
ATOM 741 N N . ARG A 1 90 ? -1.460 -8.330 12.705 1.00 83.00 90 ARG A N 1
ATOM 742 C CA . ARG A 1 90 ? -1.500 -8.901 14.066 1.00 83.00 90 ARG A CA 1
ATOM 743 C C . ARG A 1 90 ? -1.228 -7.880 15.182 1.00 83.00 90 ARG A C 1
ATOM 745 O O . ARG A 1 90 ? -0.926 -8.272 16.307 1.00 83.00 90 ARG A O 1
ATOM 752 N N . GLN A 1 91 ? -1.336 -6.584 14.890 1.00 84.25 91 GLN A N 1
ATOM 753 C CA . GLN A 1 91 ? -1.149 -5.507 15.857 1.00 84.25 91 GLN A CA 1
ATOM 754 C C . GLN A 1 91 ? -2.509 -5.042 16.362 1.00 84.25 91 GLN A C 1
ATOM 756 O O . GLN A 1 91 ? -3.300 -4.475 15.609 1.00 84.25 91 GLN A O 1
ATOM 761 N N . VAL A 1 92 ? -2.759 -5.266 17.653 1.00 85.31 92 VAL A N 1
ATOM 762 C CA . VAL A 1 92 ? -4.010 -4.856 18.308 1.00 85.31 92 VAL A CA 1
ATOM 763 C C . VAL A 1 92 ? -4.189 -3.339 18.226 1.00 85.31 92 VAL A C 1
ATOM 765 O O . VAL A 1 92 ? -5.279 -2.888 17.904 1.00 85.31 92 VAL A O 1
ATOM 768 N N . GLU A 1 93 ? -3.106 -2.568 18.375 1.00 86.69 93 GLU A N 1
ATOM 769 C CA . GLU A 1 93 ? -3.121 -1.101 18.256 1.00 86.69 93 GLU A CA 1
ATOM 770 C C . GLU A 1 93 ? -3.698 -0.623 16.914 1.00 86.69 93 GLU A C 1
ATOM 772 O O . GLU A 1 93 ? -4.530 0.275 16.882 1.00 86.69 93 GLU A O 1
ATOM 777 N N . ILE A 1 94 ? -3.298 -1.246 15.798 1.00 84.94 94 ILE A N 1
ATOM 778 C CA . ILE A 1 94 ? -3.768 -0.866 14.456 1.00 84.94 94 ILE A CA 1
ATOM 779 C C . ILE A 1 94 ? -5.253 -1.201 14.288 1.00 84.94 94 ILE A C 1
ATOM 781 O O . ILE A 1 94 ? -5.993 -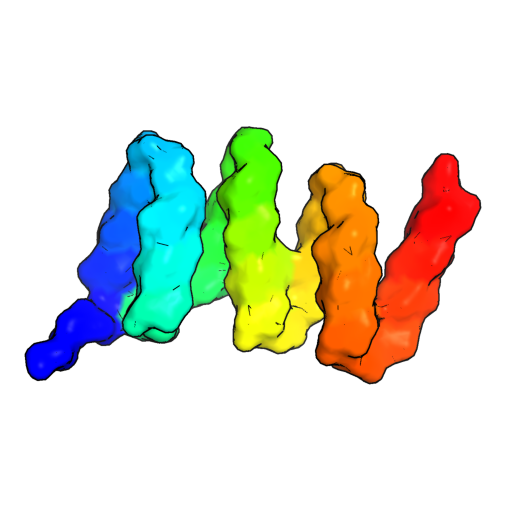0.439 13.668 1.00 84.94 94 ILE A O 1
ATOM 785 N N . ALA A 1 95 ? -5.699 -2.334 14.836 1.00 84.69 95 ALA A N 1
ATOM 786 C CA . ALA A 1 95 ? -7.104 -2.719 14.809 1.00 84.69 95 ALA A CA 1
ATOM 787 C C . ALA A 1 95 ? -7.971 -1.783 15.667 1.00 84.69 95 ALA A C 1
ATOM 789 O O . ALA A 1 95 ? -9.027 -1.355 15.208 1.00 84.69 95 ALA A O 1
ATOM 790 N N . GLU A 1 96 ? -7.517 -1.421 16.869 1.00 86.94 96 GLU A N 1
ATOM 791 C CA . GLU A 1 96 ? -8.197 -0.450 17.733 1.00 86.94 96 GLU A CA 1
ATOM 792 C C . GLU A 1 96 ? -8.271 0.930 17.073 1.00 86.94 96 GLU A C 1
ATOM 794 O O . GLU A 1 96 ? -9.340 1.532 17.036 1.00 86.94 96 GLU A O 1
ATOM 799 N N . GLU A 1 97 ? -7.178 1.400 16.468 1.00 85.25 97 GLU A N 1
ATOM 800 C CA . GLU A 1 97 ? -7.135 2.680 15.753 1.00 85.25 97 GLU A CA 1
ATOM 801 C C . GLU A 1 97 ? -8.015 2.678 14.493 1.00 85.25 97 GLU A C 1
ATOM 803 O O . GLU A 1 97 ? -8.574 3.705 14.103 1.00 85.25 97 GLU A O 1
ATOM 808 N N . LEU A 1 98 ? -8.137 1.533 13.816 1.00 84.62 98 LEU A N 1
ATOM 809 C CA . LEU A 1 98 ? -9.041 1.381 12.681 1.00 84.62 98 LEU A CA 1
ATOM 810 C C . LEU A 1 98 ? -10.506 1.423 13.135 1.00 84.62 98 LEU A C 1
ATOM 812 O O . LEU A 1 98 ? -11.303 2.126 12.523 1.00 84.62 98 LEU A O 1
ATOM 816 N N . ILE A 1 99 ? -10.857 0.707 14.208 1.00 84.44 99 ILE A N 1
ATOM 817 C CA . ILE A 1 99 ? -12.220 0.680 14.762 1.00 84.44 99 ILE A CA 1
ATOM 818 C C . ILE A 1 99 ? -12.613 2.047 15.329 1.00 84.44 99 ILE A C 1
ATOM 820 O O . ILE A 1 99 ? -13.734 2.488 15.098 1.00 84.44 99 ILE A O 1
ATOM 824 N N . ALA A 1 100 ? -11.705 2.730 16.030 1.00 86.06 100 ALA A N 1
ATOM 825 C CA . ALA A 1 100 ? -11.936 4.083 16.527 1.00 86.06 100 ALA A CA 1
ATOM 826 C C . ALA A 1 100 ? -12.231 5.052 15.375 1.00 86.06 100 ALA A C 1
ATOM 828 O O . ALA A 1 100 ? -13.203 5.796 15.432 1.00 86.06 100 ALA A O 1
ATOM 829 N N . TRP A 1 101 ? -11.463 4.967 14.285 1.00 84.19 101 TRP A N 1
ATOM 830 C CA . TRP A 1 101 ? -11.731 5.754 13.083 1.00 84.19 101 TRP A CA 1
ATOM 831 C C . TRP A 1 101 ? -13.099 5.438 12.456 1.00 84.19 101 TRP A C 1
ATOM 833 O O . TRP A 1 101 ? -13.814 6.355 12.077 1.00 84.19 101 TRP A O 1
ATOM 843 N N . PHE A 1 102 ? -13.503 4.164 12.400 1.00 82.75 102 PHE A N 1
ATOM 844 C CA . PHE A 1 102 ? -14.846 3.780 11.940 1.00 82.75 102 PHE A CA 1
ATOM 845 C C . PHE A 1 102 ? -15.986 4.298 12.828 1.00 82.75 102 PHE A C 1
ATOM 847 O O . PHE A 1 102 ? -17.121 4.329 12.365 1.00 82.75 102 PHE A O 1
ATOM 854 N N . LEU A 1 103 ? -15.717 4.606 14.099 1.00 83.88 103 LEU A N 1
ATOM 855 C CA . LEU A 1 103 ? -16.710 5.110 15.049 1.00 83.88 103 LEU A CA 1
ATOM 856 C C . LEU A 1 103 ? -16.856 6.638 14.979 1.00 83.88 103 LEU A C 1
ATOM 858 O O . LEU A 1 103 ? -17.945 7.147 15.233 1.00 83.88 103 LEU A O 1
ATOM 862 N N . ASP A 1 104 ? -15.763 7.342 14.674 1.00 82.00 104 ASP A N 1
ATOM 863 C CA . ASP A 1 104 ? -15.731 8.803 14.521 1.00 82.00 104 ASP A CA 1
ATOM 864 C C . ASP A 1 104 ? -16.280 9.285 13.161 1.00 82.00 104 ASP A C 1
ATOM 866 O O . ASP A 1 104 ? -16.648 10.456 13.035 1.00 82.00 104 ASP A O 1
ATOM 870 N N . GLU A 1 105 ? -16.326 8.407 12.153 1.00 60.88 105 GLU A N 1
ATOM 871 C CA . GLU A 1 105 ? -16.926 8.655 10.828 1.00 60.88 105 GLU A CA 1
ATOM 872 C C . GLU A 1 105 ? -18.448 8.413 10.825 1.00 60.88 105 GLU A C 1
ATOM 874 O O . GLU A 1 105 ? -19.176 9.281 10.284 1.00 60.88 105 GLU A O 1
#

Secondary structure (DSSP, 8-state):
-----HHHHHHHHHHHHHTT-HHHHHHHHHH---S-HHHHHHHHHT-SSHHHHHHHHHHHHHTT-HHHHHHHHHHTT-HHHHHHHHHHH--HHHHHHHHHHHHH-

Foldseek 3Di:
DPPQDAVVLVVQLVVCVVVVPLVSNLVSVVVHVRYDLQVLLVVLLPDPDPSSVLVSLVSCLVVLNLVVSLVSCVVVVVVVVNVVSLVVNPDPVSVVVSVVSVVVD

=== Feature glossary ===
Legend for the data blocks above and below:

— What the protein is —

The amino-acid sequence is the protein's primary structure: the linear order of residues from the N-terminus to the C-terminus, written in one-letter code. Everything else here — the 3D coordinates, the secondary structure, the domain annotations — is ultimately a consequence of this string.

Database cross-references. InterPro integrates a dozen domain/family signature databases into unified entries with residue-range hits. GO terms attach function/process/location labels with evidence codes. CATH codes position the fold in a four-level structural taxonomy. Organism is the NCBI-taxonomy species name.

— Where its atoms are —

The mmCIF block holds the 3D Cartesian coordinates of each backbone atom (N, Cα, C, O) in ångströms. mmCIF is the PDB's canonical archive format — a tagged-loop text representation of the atomic model.

The six renders are orthographic views along the three Cartesian axes in both directions. Representation (cartoon, sticks, or surface) and color scheme (sequence-rainbow or by-chain) vary across proteins so the training set covers all the common visualization conventions.

— Local backbone conformation —

Secondary structure is the local, repeating backbone conformation. DSSP classifies it into eight states by reading the hydrogen-bond network: three helix types (H, G, I), two β types (E, B), two non-regular types (T, S), and unstructured coil (-).

SS3 is a coarse helix/strand/coil call (letters a/b/c) made by the P-SEA algorithm from inter-Cα distances and dihedrals. It is less detailed than DSSP but needs only Cα positions.

Backbone dihedral angles. Every residue except chain termini 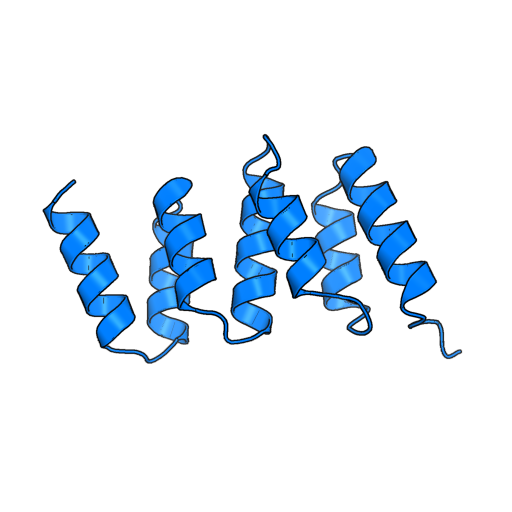has a φ (preceding-C → N → Cα → C) and a ψ (N → Cα → C → next-N). They are reported in degrees following the IUPAC sign convention. Secondary structure is essentially a statement about which (φ, ψ) basin each residue occupies.

— Global shape and packing —

The geometric summary reports three shape descriptors. Rg (radius of gyration) measures how spread out the Cα atoms are about their centre of mass; compact globular proteins have small Rg, elongated or unfolded ones large. Cα contacts (<8 Å, |i−j|>4) count long-range residue pairs in spatial proximity — high for tightly packed folds, near zero for rods or random coil. The bounding-box extents give the protein's footprint along x, y, z in Å.

Solvent accessibility: the surface area of each residue that a 1.4 Å water probe can touch, in Å². When only backbone atoms are present the absolute values are lower than full-atom SASA (side chains contribute most of the area) and are flagged as backbone-only.

Plot images: a contact map (which residues are close in 3D, as an N×N binary image), a Ramachandran scatter (backbone torsion angles, revealing secondary-structure composition at a glance), and — for AlphaFold structures — a PAE heatmap (pairwise prediction confidence).

— Structural neighborhood —

Foldseek's 3Di representation compresses backbone geometry into a per-residue letter drawn from a learned twenty-state alphabet. It captures the tertiary interaction pattern around each residue — which residues are packed against it in space, regardless of where they are in sequence.

Structural nearest neighbors (via Foldseek easy-search vs the PDB). Reported per hit: target PDB id, E-value, and alignment TM-score. A TM-score above ~0.5 is the conventional threshold for 'same fold'.

— Confidence and disorder —

pLDDT (predicted Local Distance Difference Test) is AlphaFold's per-residue confidence score, ranging from 0 to 100. Values above 90 indicate high confidence (typically well-packed cores); 70–90 is confident; 50–70 low confidence; below 50 usually means the region is disordered or the prediction is unreliable there. AlphaFold stores pLDDT in the mmCIF B-factor column.

For experimental (PDB) structures, the B-factor (temperature factor) quantifies the positional spread of each atom in the crystal — a combination of thermal vibration and static disorder — in units of Å². High B-factors mark flexible loops or poorly resolved regions; low B-factors mark the rigid, well-ordered core.

Predicted Aligned Error (PAE) is an AlphaFold confidence matrix: entry (i, j) is the expected error in the position of residue j, in ångströms, when the prediction is superimposed on the true structure at residue i. Low PAE within a block of residues means that block is internally rigid and well-predicted; high PAE between two blocks means their relative placement is uncertain even if each block individually is confident.